Protein AF-C0KY86-F1 (afdb_monomer)

Organism: Sus scrofa (NCBI:txid9823)

InterPro domains:
  IPR003930 Potassium channel, calcium-activated, BK, beta subunit [PF03185] (1-168)
  IPR003930 Potassium channel, calcium-activated, BK, beta subunit [PTHR10258] (1-168)

Solvent-accessible surface area (backbone atoms only — not comparable to full-atom values): 9048 Å² total; per-residue (Å²): 107,76,64,29,55,48,31,35,52,49,12,52,53,44,36,52,52,36,49,63,68,47,45,59,62,50,56,57,54,67,58,37,43,80,35,48,28,27,56,71,47,79,45,74,49,96,54,70,45,81,37,69,22,76,77,61,90,93,38,75,46,78,26,47,32,59,32,37,36,37,31,25,36,33,66,83,78,71,40,77,20,41,38,21,55,26,62,69,52,38,73,74,42,72,83,33,26,60,80,65,86,48,42,82,48,42,66,61,25,39,51,49,45,51,53,52,52,46,44,55,57,70,72,47,31,77,50,73,42,74,28,34,39,31,76,88,85,40,68,53,43,32,24,59,41,78,83,72,58,75,64,57,60,50,52,45,52,48,55,25,49,51,39,27,52,64,19,75,106

Nearest PDB structures (foldseek):
  6v22-assembly1_E  TM=9.689E-01  e=7.993E-29  Homo sapiens
  5y7l-assembly1_A  TM=2.473E-01  e=2.554E-14  Homo sapiens
  6f5p-assembly1_F  TM=4.060E-01  e=1.793E+00  Influenza C virus (C/Johannesburg/1/66)
  1la2-assembly1_C  TM=4.200E-01  e=7.264E+00  Saccharomyces cerevisiae
  3wi1-assembly1_A  TM=3.540E-01  e=8.162E+00  Influenza A virus (A/Puerto Rico/8/1934(H1N1))

Structure (mmCIF, N/CA/C/O backbone):
data_AF-C0KY86-F1
#
_entry.id   AF-C0KY86-F1
#
loop_
_atom_site.group_PDB
_atom_site.id
_atom_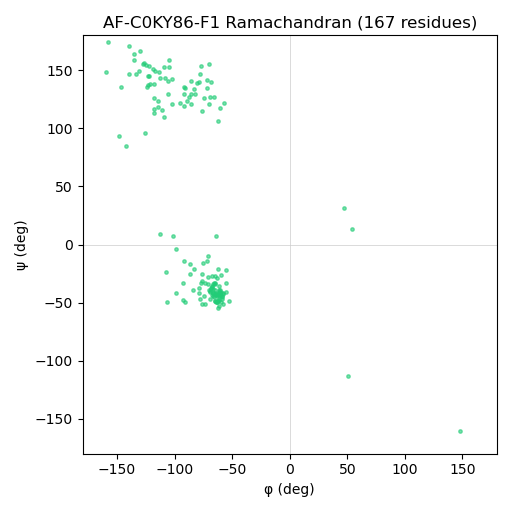site.type_symbol
_atom_site.label_atom_id
_atom_site.label_alt_id
_atom_site.label_comp_id
_atom_site.label_asym_id
_atom_site.label_entity_id
_atom_site.label_seq_id
_atom_site.pdbx_PDB_ins_code
_atom_site.Cartn_x
_atom_site.Cartn_y
_atom_site.Cartn_z
_atom_site.occupancy
_atom_site.B_iso_or_equiv
_atom_site.auth_seq_id
_atom_site.auth_comp_id
_atom_site.auth_asym_id
_atom_site.auth_atom_id
_atom_site.pdbx_PDB_model_num
ATOM 1 N N . ILE A 1 1 ? 35.177 4.467 -33.397 1.00 71.38 1 ILE A N 1
ATOM 2 C CA . ILE A 1 1 ? 34.876 3.037 -33.682 1.00 71.38 1 ILE A CA 1
ATOM 3 C C . ILE A 1 1 ? 34.763 2.201 -32.406 1.00 71.38 1 ILE A C 1
ATOM 5 O O . ILE A 1 1 ? 33.667 1.739 -32.137 1.00 71.38 1 ILE A O 1
ATOM 9 N N . ARG A 1 2 ? 35.818 2.030 -31.585 1.00 84.12 2 ARG A N 1
ATOM 10 C CA . ARG A 1 2 ? 35.731 1.190 -30.363 1.00 84.12 2 ARG A CA 1
ATOM 11 C C . ARG A 1 2 ? 34.693 1.674 -29.337 1.00 84.12 2 ARG A C 1
ATOM 13 O O . ARG A 1 2 ? 33.993 0.849 -28.769 1.00 84.12 2 ARG A O 1
ATOM 20 N N . LEU A 1 3 ? 34.570 2.992 -29.148 1.00 82.12 3 LEU A N 1
ATOM 21 C CA . LEU A 1 3 ? 33.589 3.583 -28.230 1.00 82.12 3 LEU A CA 1
ATOM 22 C C . LEU A 1 3 ? 32.143 3.412 -28.728 1.00 82.12 3 LEU A C 1
ATOM 24 O O . LEU A 1 3 ? 31.300 2.954 -27.972 1.00 82.12 3 LEU A O 1
ATOM 28 N N . GLY A 1 4 ? 31.878 3.697 -30.009 1.00 83.88 4 GLY A N 1
ATOM 29 C CA . GLY A 1 4 ? 30.548 3.513 -30.609 1.00 83.88 4 GLY A CA 1
ATOM 30 C C . GLY A 1 4 ? 30.074 2.057 -30.557 1.00 83.88 4 GLY A C 1
ATOM 31 O O . GLY A 1 4 ? 28.972 1.787 -30.102 1.00 83.88 4 GLY A O 1
ATOM 32 N N . LEU A 1 5 ? 30.946 1.094 -30.885 1.00 87.25 5 LEU A N 1
ATOM 33 C CA . LEU A 1 5 ? 30.644 -0.340 -30.741 1.00 87.25 5 LEU A CA 1
ATOM 34 C C . LEU A 1 5 ? 30.317 -0.731 -29.294 1.00 87.25 5 LEU A C 1
ATOM 36 O O . LEU A 1 5 ? 29.393 -1.505 -29.066 1.00 87.25 5 LEU A O 1
ATOM 40 N N . PHE A 1 6 ? 31.046 -0.185 -28.318 1.00 88.69 6 PHE A N 1
ATOM 41 C CA . PHE A 1 6 ? 30.769 -0.429 -26.905 1.00 88.69 6 PHE A CA 1
ATOM 42 C C . PHE A 1 6 ? 29.408 0.138 -26.478 1.00 88.69 6 PHE A C 1
ATOM 44 O O . PHE A 1 6 ? 28.662 -0.556 -25.794 1.00 88.69 6 PHE A O 1
ATOM 51 N N . LEU A 1 7 ? 29.060 1.353 -26.918 1.00 86.12 7 LEU A N 1
ATOM 52 C CA . LEU A 1 7 ? 27.768 1.990 -26.631 1.00 86.12 7 LEU A CA 1
ATOM 53 C C . LEU A 1 7 ? 26.591 1.273 -27.305 1.00 86.12 7 LEU A C 1
ATOM 55 O O . LEU A 1 7 ? 25.526 1.136 -26.711 1.00 86.12 7 LEU A O 1
ATOM 59 N N . ILE A 1 8 ? 26.789 0.751 -28.517 1.00 87.06 8 ILE A N 1
ATOM 60 C CA . ILE A 1 8 ? 25.787 -0.072 -29.204 1.00 87.06 8 ILE A CA 1
ATOM 61 C C . ILE A 1 8 ? 25.545 -1.368 -28.422 1.00 87.06 8 ILE A C 1
ATOM 63 O O . ILE A 1 8 ? 24.399 -1.706 -28.129 1.00 87.06 8 ILE A O 1
ATOM 67 N N . ILE A 1 9 ? 26.614 -2.079 -28.042 1.00 89.94 9 ILE A N 1
ATOM 68 C CA . ILE A 1 9 ? 26.504 -3.327 -27.272 1.00 89.94 9 ILE A CA 1
ATOM 69 C C . ILE A 1 9 ? 25.867 -3.057 -25.903 1.00 89.94 9 ILE A C 1
ATOM 71 O O . ILE A 1 9 ? 24.966 -3.790 -25.502 1.00 89.94 9 ILE A O 1
ATOM 75 N N . SER A 1 10 ? 26.279 -1.999 -25.198 1.00 88.06 10 SER A N 1
ATOM 76 C CA . SER A 1 10 ? 25.713 -1.664 -23.888 1.00 88.06 10 SER A CA 1
ATOM 77 C C . SER A 1 10 ? 24.246 -1.246 -23.978 1.00 88.06 10 SER A C 1
ATOM 79 O O . SER A 1 10 ? 23.458 -1.655 -23.126 1.00 88.06 10 SER A O 1
ATOM 81 N N . GLY A 1 11 ? 23.854 -0.503 -25.017 1.00 86.62 11 GLY A N 1
ATOM 82 C CA . GLY A 1 11 ? 22.466 -0.129 -25.282 1.00 86.62 11 GLY A CA 1
ATOM 83 C C . GLY A 1 11 ? 21.583 -1.353 -25.511 1.00 86.62 11 GLY A C 1
ATOM 84 O O . GLY A 1 11 ? 20.551 -1.482 -24.858 1.00 86.62 11 GLY A O 1
ATOM 85 N N . VAL A 1 12 ? 22.023 -2.297 -26.353 1.00 86.81 12 VAL A N 1
ATOM 86 C CA . VAL A 1 12 ? 21.299 -3.556 -26.610 1.00 86.81 12 VAL A CA 1
ATOM 87 C C . VAL A 1 12 ? 21.188 -4.397 -25.339 1.00 86.81 12 VAL A C 1
ATOM 89 O O . VAL A 1 12 ? 20.092 -4.821 -24.984 1.00 86.81 12 VAL A O 1
ATOM 92 N N . VAL A 1 13 ? 22.291 -4.604 -24.614 1.00 89.00 13 VAL A N 1
ATOM 93 C CA . VAL A 1 13 ? 22.285 -5.383 -23.365 1.00 89.00 13 VAL A CA 1
ATOM 94 C C . VAL A 1 13 ? 21.367 -4.744 -22.322 1.00 89.00 13 VAL A C 1
ATOM 96 O O . VAL A 1 13 ? 20.580 -5.444 -21.691 1.00 89.00 13 VAL A O 1
ATOM 99 N N . SER A 1 14 ? 21.403 -3.419 -22.179 1.00 86.12 14 SER A N 1
ATOM 100 C CA . SER A 1 14 ? 20.531 -2.690 -21.251 1.00 86.12 14 SER A CA 1
ATOM 101 C C . SER A 1 14 ? 19.060 -2.792 -21.649 1.00 86.12 14 SER A C 1
ATOM 103 O O . SER A 1 14 ? 18.216 -2.978 -20.782 1.00 86.12 14 SER A O 1
ATOM 105 N N . LEU A 1 15 ? 18.742 -2.739 -22.947 1.00 83.56 15 LEU A N 1
ATOM 106 C CA . LEU A 1 15 ? 17.383 -2.948 -23.460 1.00 83.56 15 LEU A CA 1
ATOM 107 C C . LEU A 1 15 ? 16.861 -4.346 -23.133 1.00 83.56 15 LEU A C 1
ATOM 109 O O . LEU A 1 15 ? 15.712 -4.486 -22.734 1.00 83.56 15 LEU A O 1
ATOM 113 N N . PHE A 1 16 ? 17.706 -5.370 -23.259 1.00 83.44 16 PHE A N 1
ATOM 114 C CA . PHE A 1 16 ? 17.356 -6.729 -22.857 1.00 83.44 16 PHE A CA 1
ATOM 115 C C . PHE A 1 16 ? 17.142 -6.827 -21.343 1.00 83.44 16 PHE A C 1
ATOM 117 O O . PHE A 1 16 ? 16.119 -7.342 -20.906 1.00 83.44 16 PHE A O 1
ATOM 124 N N . ILE A 1 17 ? 18.060 -6.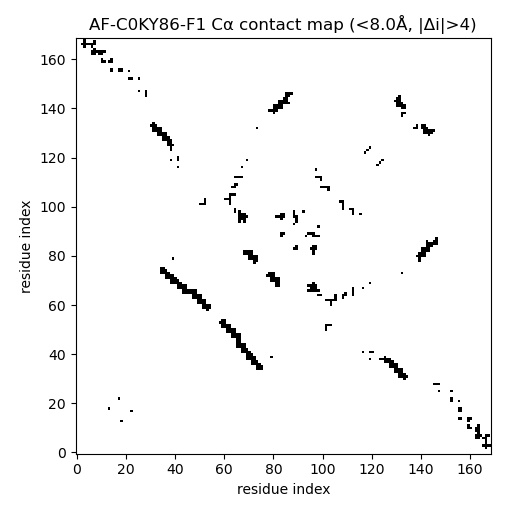302 -20.530 1.00 82.44 17 ILE A N 1
ATOM 125 C CA . ILE A 1 17 ? 17.943 -6.356 -19.066 1.00 82.44 17 ILE A CA 1
ATOM 126 C C . ILE A 1 17 ? 16.685 -5.619 -18.603 1.00 82.44 17 ILE A C 1
ATOM 128 O O . ILE A 1 17 ? 15.861 -6.191 -17.897 1.00 82.44 17 ILE A O 1
ATOM 132 N N . PHE A 1 18 ? 16.498 -4.370 -19.020 1.00 77.56 18 PHE A N 1
ATOM 133 C CA . PHE A 1 18 ? 15.352 -3.582 -18.589 1.00 77.56 18 PHE A CA 1
ATOM 134 C C . PHE A 1 18 ? 14.046 -4.091 -19.204 1.00 77.56 18 PHE A C 1
ATOM 136 O O . PHE A 1 18 ? 13.056 -4.214 -18.489 1.00 77.56 18 PHE A O 1
ATOM 143 N N . GLY A 1 19 ? 14.065 -4.498 -20.474 1.00 72.06 19 GLY A N 1
ATOM 144 C CA . GLY A 1 19 ? 12.924 -5.102 -21.152 1.00 72.06 19 GLY A CA 1
ATOM 145 C C . GLY A 1 19 ? 12.443 -6.376 -20.464 1.00 72.06 19 GLY A C 1
ATOM 146 O O . GLY A 1 19 ? 11.254 -6.514 -20.239 1.00 72.06 19 GLY A O 1
ATOM 147 N N . PHE A 1 20 ? 13.321 -7.289 -20.047 1.00 70.62 20 PHE A N 1
ATOM 148 C CA . PHE A 1 20 ? 12.873 -8.496 -19.341 1.00 70.62 20 PHE A CA 1
ATOM 149 C C . PHE A 1 20 ? 12.553 -8.249 -17.859 1.00 70.62 20 PHE A C 1
ATOM 151 O O . PHE A 1 20 ? 11.582 -8.809 -17.353 1.00 70.62 20 PHE A O 1
ATOM 158 N N . CYS A 1 21 ? 13.318 -7.403 -17.159 1.00 67.06 21 CYS A N 1
ATOM 159 C CA . CYS A 1 21 ? 13.125 -7.173 -15.724 1.00 67.06 21 CYS A CA 1
ATOM 160 C C . CYS A 1 21 ? 11.921 -6.280 -15.393 1.00 67.06 21 CYS A C 1
ATOM 162 O O . CYS A 1 21 ? 11.319 -6.467 -14.341 1.00 67.06 21 CYS A O 1
ATOM 164 N N . TRP A 1 22 ? 11.565 -5.328 -16.260 1.00 66.44 22 TRP A N 1
ATOM 165 C CA . TRP A 1 22 ? 10.501 -4.355 -15.978 1.00 66.44 22 TRP A CA 1
ATOM 166 C C . TRP A 1 22 ? 9.214 -4.592 -16.761 1.00 66.44 22 TRP A C 1
ATOM 168 O O . TRP A 1 22 ? 8.153 -4.187 -16.296 1.00 66.44 22 TRP A O 1
ATOM 178 N N . LEU A 1 23 ? 9.262 -5.277 -17.908 1.00 68.31 23 LEU A N 1
ATOM 179 C CA . LEU A 1 23 ? 8.051 -5.528 -18.692 1.00 68.31 23 LEU A CA 1
ATOM 180 C C . LEU A 1 23 ? 7.080 -6.456 -17.960 1.00 68.31 23 LEU A C 1
ATOM 182 O O . LEU A 1 23 ? 5.883 -6.197 -17.960 1.00 68.31 23 LEU A O 1
ATOM 186 N N . SER A 1 24 ? 7.578 -7.515 -17.316 1.00 67.94 24 SER A N 1
ATOM 187 C CA . SER A 1 24 ? 6.714 -8.471 -16.613 1.00 67.94 24 SER A CA 1
ATOM 188 C C . SER A 1 24 ? 5.920 -7.836 -15.458 1.00 67.94 24 SER A C 1
ATOM 190 O O . SER A 1 24 ? 4.696 -7.961 -15.478 1.00 67.94 24 SER A O 1
ATOM 192 N N . PRO A 1 25 ? 6.542 -7.147 -14.476 1.00 67.19 25 PRO A N 1
ATOM 193 C CA . PRO A 1 25 ? 5.790 -6.530 -13.379 1.00 67.19 25 PRO A CA 1
ATOM 194 C C . PRO A 1 25 ? 4.890 -5.384 -13.858 1.00 67.19 25 PRO A C 1
ATOM 196 O O . PRO A 1 25 ? 3.777 -5.225 -13.370 1.00 67.19 25 PRO A O 1
ATOM 199 N N . ALA A 1 26 ? 5.307 -4.625 -14.871 1.00 66.88 26 ALA A N 1
ATOM 200 C CA . ALA A 1 26 ? 4.497 -3.524 -15.372 1.00 66.88 26 ALA A CA 1
ATOM 201 C C . ALA A 1 26 ? 3.275 -3.983 -16.189 1.00 66.88 26 ALA A C 1
ATOM 203 O O . ALA A 1 26 ? 2.221 -3.357 -16.124 1.00 66.88 26 ALA A O 1
ATOM 204 N N . LEU A 1 27 ? 3.377 -5.099 -16.922 1.00 67.50 27 LEU A N 1
ATOM 205 C CA . LEU A 1 27 ? 2.212 -5.726 -17.556 1.00 67.50 27 LEU A CA 1
ATOM 206 C C . LEU A 1 27 ? 1.217 -6.262 -16.517 1.00 67.50 27 LEU A C 1
ATOM 208 O O . LEU A 1 27 ? 0.014 -6.237 -16.768 1.00 67.50 27 LEU A O 1
ATOM 212 N N . GLN A 1 28 ? 1.703 -6.726 -15.361 1.00 66.75 28 GLN A N 1
ATOM 213 C CA . GLN A 1 28 ? 0.843 -7.151 -14.254 1.00 66.75 28 GLN A CA 1
ATOM 214 C C . GLN A 1 28 ? 0.125 -5.962 -13.598 1.00 66.75 28 GLN A C 1
ATOM 216 O O . GLN A 1 28 ? -1.065 -6.077 -13.314 1.00 66.75 28 GLN A O 1
ATOM 221 N N . ASP A 1 29 ? 0.796 -4.818 -13.428 1.00 66.62 29 ASP A N 1
ATOM 222 C CA . ASP A 1 29 ? 0.184 -3.593 -12.880 1.00 66.62 29 ASP A CA 1
ATOM 223 C C . ASP A 1 29 ? -0.850 -2.990 -13.859 1.00 66.62 29 ASP A C 1
ATOM 225 O O . ASP A 1 29 ? -1.941 -2.586 -13.462 1.00 66.62 29 ASP A O 1
ATOM 229 N N . LEU A 1 30 ? -0.592 -3.045 -15.175 1.00 66.19 30 LEU A N 1
ATOM 230 C CA . LEU A 1 30 ? -1.568 -2.665 -16.215 1.00 66.19 30 LEU A CA 1
ATOM 231 C C . LEU A 1 30 ? -2.835 -3.533 -16.219 1.00 66.19 30 LEU A C 1
ATOM 233 O O . LEU A 1 30 ? -3.864 -3.121 -16.754 1.00 66.19 30 LEU A O 1
ATOM 237 N N . 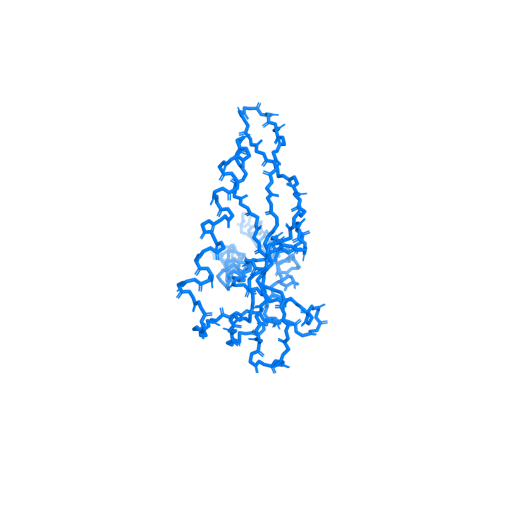GLN A 1 31 ? -2.770 -4.738 -15.652 1.00 71.88 31 GLN A N 1
ATOM 238 C CA . GLN A 1 31 ? -3.926 -5.622 -15.542 1.00 71.88 31 GLN A CA 1
ATOM 239 C C . GLN A 1 31 ? -4.898 -5.171 -14.438 1.00 71.88 31 GLN A C 1
ATOM 241 O O . GLN A 1 31 ? -6.046 -5.617 -14.427 1.00 71.88 31 GLN A O 1
ATOM 246 N N . ALA A 1 32 ? -4.466 -4.290 -13.527 1.00 80.06 32 ALA A N 1
ATOM 247 C CA . ALA A 1 32 ? -5.340 -3.685 -12.534 1.00 80.06 32 ALA A CA 1
ATOM 248 C C . ALA A 1 32 ? -6.200 -2.588 -13.182 1.00 80.06 32 ALA A C 1
ATOM 250 O O . ALA A 1 32 ? -5.713 -1.556 -13.647 1.00 80.06 32 ALA A O 1
ATOM 251 N N . THR A 1 33 ? -7.510 -2.807 -13.208 1.00 83.62 33 THR A N 1
ATOM 252 C CA . THR A 1 33 ? -8.476 -1.870 -13.780 1.00 83.62 33 THR A CA 1
ATOM 253 C C . THR A 1 33 ? -8.826 -0.784 -12.772 1.00 83.62 33 THR A C 1
ATOM 255 O O . THR A 1 33 ? -9.103 -1.081 -11.607 1.00 83.62 33 THR A O 1
ATOM 258 N N . ALA A 1 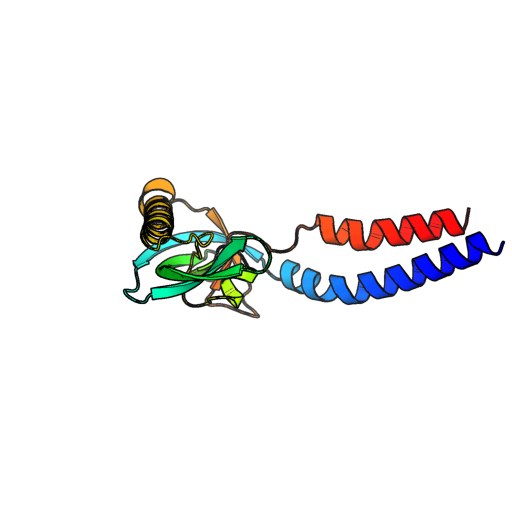34 ? -8.838 0.472 -13.223 1.00 89.81 34 ALA A N 1
ATOM 259 C CA . ALA A 1 34 ? -9.339 1.589 -12.432 1.00 89.81 34 ALA A CA 1
ATOM 260 C C . ALA A 1 34 ? -10.861 1.469 -12.271 1.00 89.81 34 ALA A C 1
ATOM 262 O O . ALA A 1 34 ? -11.575 1.357 -13.265 1.00 89.81 34 ALA A O 1
ATOM 263 N N . ALA A 1 35 ? -11.341 1.520 -11.035 1.00 91.44 35 ALA A N 1
ATOM 264 C CA . ALA A 1 35 ? -12.746 1.399 -10.679 1.00 91.44 35 ALA A CA 1
ATOM 265 C C . ALA A 1 35 ? -13.132 2.457 -9.640 1.00 91.44 35 ALA A C 1
ATOM 267 O O . ALA A 1 35 ? -12.276 3.043 -8.977 1.00 91.44 35 ALA A O 1
ATOM 268 N N . ASN A 1 36 ? -14.434 2.686 -9.471 1.00 93.75 36 ASN A N 1
ATOM 269 C CA . ASN A 1 36 ? -14.934 3.493 -8.361 1.00 93.75 36 ASN A CA 1
ATOM 270 C C . ASN A 1 36 ? -15.202 2.588 -7.156 1.00 93.75 36 ASN A C 1
ATOM 272 O O . ASN A 1 36 ? -15.991 1.644 -7.257 1.00 93.75 36 ASN A O 1
ATOM 276 N N . CYS A 1 37 ? -14.578 2.896 -6.025 1.00 94.44 37 CYS A N 1
ATOM 277 C CA . CYS A 1 37 ? -14.807 2.229 -4.752 1.00 94.44 37 CYS A CA 1
ATOM 278 C C . CYS A 1 37 ? -15.561 3.146 -3.789 1.00 94.44 37 CYS A C 1
ATOM 280 O O . CYS A 1 37 ? -15.307 4.347 -3.732 1.00 94.44 37 CYS A O 1
ATOM 282 N N . THR A 1 38 ? -16.455 2.574 -2.985 1.00 94.50 38 THR A N 1
ATOM 283 C CA . THR A 1 38 ? -17.131 3.275 -1.879 1.00 94.50 38 THR A CA 1
ATOM 284 C C . THR A 1 38 ? -16.885 2.542 -0.572 1.00 94.50 38 THR A C 1
ATOM 286 O O . THR A 1 38 ? -16.995 1.316 -0.539 1.00 94.50 38 THR A O 1
ATOM 289 N N . VAL A 1 39 ? -16.602 3.252 0.518 1.00 95.44 39 VAL A N 1
ATOM 290 C CA . VAL A 1 39 ? -16.380 2.609 1.822 1.00 95.44 39 VAL A CA 1
ATOM 291 C C . VAL A 1 39 ? -17.669 1.952 2.318 1.00 95.44 39 VAL A C 1
ATOM 293 O O . VAL A 1 39 ? -18.719 2.582 2.397 1.00 95.44 39 VAL A O 1
ATOM 296 N N . LEU A 1 40 ? -17.578 0.667 2.662 1.00 94.06 40 LEU A N 1
ATOM 297 C CA . LEU A 1 40 ? -18.653 -0.101 3.290 1.00 94.06 40 LEU A CA 1
ATOM 298 C C . LEU A 1 40 ? -18.533 -0.077 4.811 1.00 94.06 40 LEU A C 1
ATOM 300 O O . LEU A 1 40 ? -19.521 0.111 5.514 1.00 94.06 40 LEU A O 1
ATOM 304 N N . SER A 1 41 ? -17.331 -0.326 5.335 1.00 93.94 41 SER A N 1
ATOM 305 C CA . SER A 1 41 ? -17.106 -0.342 6.780 1.00 93.94 41 SER A CA 1
ATOM 306 C C . SER A 1 41 ? -15.639 -0.155 7.132 1.00 93.94 41 SER A C 1
ATOM 308 O O . SER A 1 41 ? -14.762 -0.638 6.419 1.00 93.94 41 SER A O 1
ATOM 310 N N . VAL A 1 42 ? -15.393 0.473 8.279 1.00 95.12 42 VAL A N 1
ATOM 311 C CA . VAL A 1 42 ? -14.061 0.641 8.864 1.00 95.12 42 VAL A CA 1
ATOM 312 C C . VAL A 1 42 ? -14.031 -0.075 10.211 1.00 95.12 42 VAL A C 1
ATOM 314 O O . VAL A 1 42 ? -14.713 0.334 11.153 1.00 95.12 42 VAL A O 1
ATOM 317 N N . GLN A 1 43 ? -13.249 -1.145 10.305 1.00 94.06 43 GLN A N 1
ATOM 318 C CA . GLN A 1 43 ? -13.184 -2.039 11.459 1.00 94.06 43 GLN A CA 1
ATOM 319 C C . GLN A 1 43 ? -11.776 -2.017 12.048 1.00 94.06 43 GLN A C 1
ATOM 321 O O . GLN A 1 43 ? -10.794 -2.024 11.316 1.00 94.06 43 GLN A O 1
ATOM 326 N N . GLN A 1 44 ? -11.661 -1.991 13.372 1.00 91.88 44 GLN A N 1
ATOM 327 C CA . GLN A 1 44 ? -10.378 -2.166 14.045 1.00 91.88 44 GLN A CA 1
ATOM 328 C C . GLN A 1 44 ? -10.321 -3.586 14.588 1.00 91.88 44 GLN A C 1
ATOM 330 O O . GLN A 1 44 ? -11.170 -3.974 15.392 1.00 91.88 44 GLN A O 1
ATOM 335 N N . ILE A 1 45 ? -9.329 -4.354 14.151 1.00 87.69 45 ILE A N 1
ATOM 336 C CA . ILE A 1 45 ? -9.060 -5.657 14.745 1.00 87.69 45 ILE A CA 1
ATOM 337 C C . ILE A 1 45 ? -8.221 -5.378 15.990 1.00 87.69 45 ILE A C 1
ATOM 339 O O . ILE A 1 45 ? -7.211 -4.684 15.911 1.00 87.69 45 ILE A O 1
ATOM 343 N N . GLY A 1 46 ? -8.609 -5.921 17.145 1.00 86.81 46 GLY A N 1
ATOM 344 C CA . GLY A 1 46 ? -7.819 -5.829 18.384 1.00 86.81 46 GLY A CA 1
ATOM 345 C C . GLY A 1 46 ? -6.452 -6.534 18.323 1.00 86.81 46 GLY A C 1
ATOM 346 O O . GLY A 1 46 ? -5.783 -6.654 19.344 1.00 86.81 46 GLY A O 1
ATOM 347 N N . GLU A 1 47 ? -6.051 -7.020 17.146 1.00 92.81 47 GLU A N 1
ATOM 348 C CA . GLU A 1 47 ? -4.735 -7.575 16.860 1.00 92.81 47 GLU A CA 1
ATOM 349 C C . GLU A 1 47 ? -3.716 -6.449 16.642 1.00 92.81 47 GLU A C 1
ATOM 351 O O . GLU A 1 47 ? -3.986 -5.430 15.994 1.00 92.81 47 GLU A O 1
ATOM 356 N N . VAL A 1 48 ? -2.516 -6.663 17.174 1.00 95.06 48 VAL A N 1
ATOM 357 C CA . VAL A 1 48 ? -1.367 -5.773 17.013 1.00 95.06 48 VAL A CA 1
ATOM 358 C C . VAL A 1 48 ? -0.295 -6.463 16.183 1.00 95.06 48 VAL A C 1
ATOM 360 O O . VAL A 1 48 ? -0.082 -7.669 16.301 1.00 95.06 48 VAL A O 1
ATOM 363 N N . PHE A 1 49 ? 0.385 -5.686 15.350 1.00 95.94 49 PHE A N 1
ATOM 364 C CA . PHE A 1 49 ? 1.428 -6.156 14.447 1.00 95.94 49 PHE A CA 1
ATOM 365 C C . PHE A 1 49 ? 2.733 -5.415 14.713 1.00 95.94 49 PHE A C 1
ATOM 367 O O . PHE A 1 49 ? 2.736 -4.281 15.197 1.00 95.94 49 PHE A O 1
ATOM 374 N N . GLU A 1 50 ? 3.851 -6.061 14.394 1.00 95.69 50 GLU A N 1
ATOM 375 C CA . GLU A 1 50 ? 5.174 -5.466 14.541 1.00 95.69 50 GLU A CA 1
ATOM 376 C C . GLU A 1 50 ? 5.549 -4.637 13.311 1.00 95.69 50 GLU A C 1
ATOM 378 O O . GLU A 1 50 ? 5.298 -5.017 12.167 1.00 95.69 50 GLU A O 1
ATOM 383 N N . CYS A 1 51 ? 6.187 -3.498 13.552 1.00 94.69 51 CYS A N 1
ATOM 384 C CA . CYS A 1 51 ? 6.844 -2.683 12.545 1.00 94.69 51 CYS A CA 1
ATOM 385 C C . CYS A 1 51 ? 8.296 -2.427 12.961 1.00 94.69 51 CYS A C 1
ATOM 387 O O . CYS A 1 51 ? 8.645 -2.481 14.142 1.00 94.69 51 CYS A O 1
ATOM 389 N N . THR A 1 52 ? 9.164 -2.144 11.989 1.00 94.81 52 THR A N 1
ATOM 390 C CA . THR A 1 52 ? 10.581 -1.852 12.246 1.00 94.81 52 THR A CA 1
ATOM 391 C C . THR A 1 52 ? 10.865 -0.364 12.078 1.00 94.81 52 THR A C 1
ATOM 393 O O . THR A 1 52 ? 10.544 0.209 11.039 1.00 94.81 52 THR A O 1
ATOM 396 N N . PHE A 1 53 ? 11.510 0.251 13.071 1.00 93.75 53 PHE A N 1
ATOM 397 C CA . PHE A 1 53 ? 12.006 1.624 12.997 1.00 93.75 53 PHE A CA 1
ATOM 398 C C . PHE A 1 53 ? 13.538 1.655 13.028 1.00 93.75 53 PHE A C 1
ATOM 400 O O . PHE A 1 53 ? 14.194 0.828 13.664 1.00 93.75 53 PHE A O 1
ATOM 407 N N . THR A 1 54 ? 14.122 2.641 12.355 1.00 92.81 54 THR A N 1
ATOM 408 C CA . THR A 1 54 ? 15.569 2.883 12.359 1.00 92.81 54 THR A CA 1
ATOM 409 C C . THR A 1 54 ? 15.933 3.862 13.470 1.00 92.81 54 THR A C 1
ATOM 411 O O . THR A 1 54 ? 15.321 4.927 13.561 1.00 92.81 54 THR A O 1
ATOM 414 N N . CYS A 1 55 ? 16.921 3.532 14.309 1.00 89.06 55 CYS A N 1
ATOM 415 C CA . CYS A 1 55 ? 17.314 4.377 15.451 1.00 89.06 55 CYS A CA 1
ATOM 416 C C . CYS A 1 55 ? 18.715 5.012 15.349 1.00 89.06 55 CYS A C 1
ATOM 418 O O . CYS A 1 55 ? 19.186 5.619 16.307 1.00 89.06 55 CYS A O 1
ATOM 420 N N . GLY A 1 56 ? 19.369 4.902 14.188 1.00 87.12 56 GLY A N 1
ATOM 421 C CA . GLY A 1 56 ? 20.721 5.405 13.931 1.00 87.12 56 GLY A CA 1
ATOM 422 C C . GLY A 1 56 ? 21.460 4.520 12.925 1.00 87.12 56 GLY A C 1
ATOM 423 O O . GLY A 1 56 ? 20.817 3.754 12.206 1.00 87.12 56 GLY A O 1
ATOM 424 N N . ALA A 1 57 ? 22.795 4.601 12.897 1.00 86.31 57 ALA A N 1
ATOM 425 C CA . ALA A 1 57 ? 23.629 3.718 12.078 1.00 86.31 57 ALA A CA 1
ATOM 426 C C . ALA A 1 57 ? 23.416 2.252 12.498 1.00 86.31 57 ALA A C 1
ATOM 428 O O . ALA A 1 57 ? 23.640 1.902 13.655 1.00 86.31 57 ALA A O 1
ATOM 429 N N . ASP A 1 58 ? 22.905 1.439 11.571 1.00 85.25 58 ASP A N 1
ATOM 430 C CA . ASP A 1 58 ? 22.633 -0.002 11.697 1.00 85.25 58 ASP A CA 1
ATOM 431 C C . ASP A 1 58 ? 21.747 -0.452 12.873 1.00 85.25 58 ASP A C 1
ATOM 433 O O . ASP A 1 58 ? 21.602 -1.645 13.139 1.00 85.25 58 ASP A O 1
ATOM 437 N N . CYS A 1 59 ? 21.060 0.478 13.540 1.00 88.44 59 CYS A N 1
ATOM 438 C CA . CYS A 1 59 ? 20.061 0.136 14.544 1.00 88.44 59 CYS A CA 1
ATOM 439 C C . CYS A 1 59 ? 18.695 -0.112 13.903 1.00 88.44 59 CYS A C 1
ATOM 441 O O . CYS A 1 59 ? 18.087 0.806 13.337 1.00 88.44 59 CYS A O 1
ATOM 443 N N . ARG A 1 60 ? 18.164 -1.320 14.108 1.00 92.75 60 ARG A N 1
ATOM 444 C CA . ARG A 1 60 ? 16.760 -1.659 13.864 1.00 92.75 60 ARG A CA 1
ATOM 445 C C . ARG A 1 60 ? 16.088 -1.996 15.188 1.00 92.75 60 ARG A C 1
ATOM 447 O O . ARG A 1 60 ? 16.493 -2.935 15.864 1.00 92.75 60 ARG A O 1
ATOM 454 N N . GLY A 1 61 ? 15.084 -1.213 15.555 1.00 93.38 61 GLY A N 1
ATOM 455 C CA . GLY A 1 61 ? 14.194 -1.519 16.668 1.00 93.38 61 GLY A CA 1
ATOM 456 C C . GLY A 1 61 ? 12.843 -1.996 16.153 1.00 93.38 61 GLY A C 1
ATOM 457 O O . GLY A 1 61 ? 12.423 -1.613 15.060 1.00 93.38 61 GLY A O 1
ATOM 458 N N . THR A 1 62 ? 12.154 -2.812 16.943 1.00 94.94 62 THR A N 1
ATOM 459 C CA . THR A 1 62 ? 10.770 -3.207 16.678 1.00 94.94 62 THR A CA 1
ATOM 460 C C . THR A 1 62 ? 9.822 -2.415 17.568 1.00 94.94 62 THR A C 1
ATOM 462 O O . THR A 1 62 ? 10.126 -2.079 18.714 1.00 94.94 62 THR A O 1
ATOM 465 N N . SER A 1 63 ? 8.676 -2.058 17.012 1.00 96.31 63 SER A N 1
ATOM 466 C CA . SER A 1 63 ? 7.577 -1.391 17.701 1.00 96.31 63 SER A CA 1
ATOM 467 C C . SER A 1 63 ? 6.268 -1.995 17.201 1.00 96.31 63 SER A C 1
ATOM 469 O O . SER A 1 63 ? 6.274 -2.801 16.272 1.00 96.31 63 SER A O 1
ATOM 471 N N . GLN A 1 64 ? 5.150 -1.666 17.837 1.00 96.94 64 GLN A N 1
ATOM 472 C CA . GLN A 1 64 ? 3.856 -2.264 17.525 1.00 96.94 64 GLN A CA 1
ATOM 473 C C . GLN A 1 64 ? 2.856 -1.212 17.054 1.00 96.94 64 GLN A C 1
ATOM 475 O O . GLN A 1 64 ? 2.925 -0.044 17.452 1.00 96.94 64 GLN A O 1
ATOM 480 N N . TYR A 1 65 ? 1.920 -1.647 16.214 1.00 95.94 65 TYR A N 1
ATOM 481 C CA . TYR A 1 65 ? 0.781 -0.860 15.754 1.00 95.94 65 TYR A CA 1
ATOM 482 C C . TYR A 1 65 ? -0.489 -1.728 15.704 1.00 95.94 65 TYR A C 1
ATOM 484 O O . TYR A 1 65 ? -0.400 -2.928 15.435 1.00 95.94 65 TYR A O 1
ATOM 492 N N . PRO A 1 66 ? -1.674 -1.160 15.981 1.00 96.88 66 PRO A N 1
ATOM 493 C CA . PRO A 1 66 ? -2.939 -1.877 15.843 1.00 96.88 66 PRO A CA 1
ATOM 494 C C . PRO A 1 66 ? -3.375 -1.976 14.378 1.00 96.88 66 PRO A C 1
ATOM 496 O O . PRO A 1 66 ? -3.062 -1.106 13.565 1.00 96.88 66 PRO A O 1
ATOM 499 N N . CYS A 1 67 ? -4.148 -3.007 14.051 1.00 96.31 67 CYS A N 1
ATOM 500 C CA . CYS A 1 67 ? -4.662 -3.221 12.702 1.00 96.31 67 CYS A CA 1
ATOM 501 C C . CYS A 1 67 ? -6.033 -2.574 12.479 1.00 96.31 67 CYS A C 1
ATOM 503 O O . CYS A 1 67 ? -6.961 -2.748 13.272 1.00 96.31 67 CYS A O 1
ATOM 505 N N . VAL A 1 68 ? -6.189 -1.893 11.345 1.00 96.06 68 VAL A N 1
ATOM 506 C CA . VAL A 1 68 ? -7.482 -1.403 10.851 1.00 96.06 68 VAL A CA 1
ATOM 507 C C . VAL A 1 68 ? -7.747 -2.006 9.478 1.00 96.06 68 VAL A C 1
ATOM 509 O O . VAL A 1 68 ? -6.846 -2.090 8.645 1.00 96.06 68 VAL A O 1
ATOM 512 N N . GLN A 1 69 ? -8.990 -2.416 9.259 1.00 96.69 69 GLN A N 1
ATOM 513 C CA . GLN A 1 69 ? -9.518 -2.935 8.009 1.00 96.69 69 GLN A CA 1
ATOM 514 C C . GLN A 1 69 ? -10.575 -1.986 7.462 1.00 96.69 69 GLN A C 1
ATOM 516 O O . GLN A 1 69 ? -11.574 -1.694 8.123 1.00 96.69 69 GLN A O 1
ATOM 521 N N . VAL A 1 70 ? -10.370 -1.528 6.237 1.00 96.38 70 VAL A N 1
ATOM 522 C CA . VAL A 1 70 ? -11.329 -0.723 5.489 1.00 96.38 70 VAL A CA 1
ATOM 523 C C . VAL A 1 70 ? -11.876 -1.593 4.378 1.00 96.38 70 VAL A C 1
ATOM 525 O O . VAL A 1 70 ? -11.173 -1.940 3.436 1.00 96.38 70 VAL A O 1
ATOM 528 N N . TYR A 1 71 ? -13.141 -1.967 4.507 1.00 95.69 71 TYR A N 1
ATOM 529 C CA . TYR A 1 71 ? -13.852 -2.696 3.472 1.00 95.69 71 TYR A CA 1
ATOM 530 C C . TYR A 1 71 ? -14.564 -1.719 2.559 1.00 95.69 71 TYR A C 1
ATOM 532 O O . TYR A 1 71 ? -15.233 -0.799 3.034 1.00 95.69 71 TYR A O 1
ATOM 540 N N . VAL A 1 72 ? -14.468 -1.962 1.260 1.00 95.44 72 VAL A N 1
ATOM 541 C CA . VAL A 1 72 ? -15.074 -1.130 0.226 1.00 95.44 72 VAL A CA 1
ATOM 542 C C . VAL A 1 72 ? -15.916 -1.981 -0.715 1.00 95.44 72 VAL A C 1
ATOM 544 O O . VAL A 1 72 ? -15.711 -3.188 -0.835 1.00 95.44 72 VAL A O 1
ATOM 547 N N . ASN A 1 73 ? -16.893 -1.347 -1.350 1.00 94.44 73 ASN A N 1
ATOM 548 C CA . ASN A 1 73 ? -17.646 -1.919 -2.451 1.00 94.44 73 ASN A CA 1
ATOM 549 C C . ASN A 1 73 ? -17.003 -1.457 -3.751 1.00 94.44 73 ASN A C 1
ATOM 551 O O . ASN A 1 73 ? -16.895 -0.250 -3.978 1.00 94.44 73 ASN A O 1
ATOM 555 N N . ASN A 1 74 ? -16.581 -2.405 -4.576 1.00 91.19 74 ASN A N 1
ATOM 556 C CA . ASN A 1 74 ? -16.036 -2.123 -5.893 1.00 91.19 74 ASN A CA 1
ATOM 557 C C . ASN A 1 74 ? -17.170 -2.053 -6.923 1.00 91.19 74 ASN A C 1
ATOM 559 O O . ASN A 1 74 ? -17.933 -3.001 -7.049 1.00 91.19 74 ASN A O 1
ATOM 563 N N . SER A 1 75 ? -17.262 -0.973 -7.697 1.00 89.00 75 SER A N 1
ATOM 564 C CA . SER A 1 75 ? -18.279 -0.836 -8.754 1.00 89.00 75 SER A CA 1
ATOM 565 C C . SER A 1 75 ? -18.171 -1.872 -9.881 1.00 89.00 75 SER A C 1
ATOM 567 O O . SER A 1 75 ? -19.201 -2.239 -10.446 1.00 89.00 75 SER A O 1
ATOM 569 N N . GLU A 1 76 ? -16.971 -2.381 -10.180 1.00 86.44 76 GLU A N 1
ATOM 570 C CA . GLU A 1 76 ? -16.764 -3.367 -11.254 1.00 86.44 76 GLU A CA 1
ATOM 571 C C . GLU A 1 76 ? -17.290 -4.756 -10.863 1.00 86.44 76 GLU A C 1
ATOM 573 O O . GLU A 1 76 ? -18.076 -5.364 -11.588 1.00 86.44 76 GLU A O 1
ATOM 578 N N . SER A 1 77 ? -16.900 -5.263 -9.688 1.00 84.69 77 SER A N 1
ATOM 579 C CA . SER A 1 77 ? -17.316 -6.590 -9.208 1.00 84.69 77 SER A CA 1
ATOM 580 C C . SER A 1 77 ? -18.584 -6.570 -8.347 1.00 84.69 77 SER A C 1
ATOM 582 O O . SER A 1 77 ? -19.158 -7.626 -8.087 1.00 84.69 77 SER A O 1
ATOM 584 N N . ASN A 1 78 ? -19.013 -5.393 -7.876 1.00 85.88 78 ASN A N 1
ATOM 585 C CA . ASN A 1 78 ? -20.042 -5.199 -6.843 1.00 85.88 78 ASN A CA 1
ATOM 586 C C . ASN A 1 78 ? -19.835 -6.100 -5.614 1.00 85.88 78 ASN A C 1
ATOM 588 O O . ASN A 1 78 ? -20.789 -6.537 -4.965 1.00 85.88 78 ASN A O 1
ATOM 592 N N . SER A 1 79 ? -18.569 -6.406 -5.317 1.00 87.19 79 SER A N 1
ATOM 593 C CA . SER A 1 79 ? -18.158 -7.255 -4.207 1.00 87.19 79 SER A CA 1
ATOM 594 C C . SER A 1 79 ? -17.480 -6.437 -3.113 1.00 87.19 79 SER A C 1
ATOM 596 O O . SER A 1 79 ? -16.881 -5.383 -3.348 1.00 87.19 79 SER A O 1
ATOM 598 N N . ARG A 1 80 ? -17.579 -6.954 -1.885 1.00 93.00 80 ARG A N 1
ATOM 599 C CA . ARG A 1 80 ? -16.822 -6.461 -0.736 1.00 93.00 80 ARG A CA 1
ATOM 600 C C . ARG A 1 80 ? -15.353 -6.834 -0.930 1.00 93.00 80 ARG A C 1
ATOM 602 O O . ARG A 1 80 ? -15.049 -8.021 -0.960 1.00 93.00 80 ARG A O 1
ATOM 609 N N . ALA A 1 81 ? -14.477 -5.839 -0.960 1.00 94.31 81 ALA A N 1
ATOM 610 C CA . ALA A 1 81 ? -13.029 -6.020 -1.010 1.00 94.31 81 ALA A CA 1
ATOM 611 C C . ALA A 1 81 ? -12.341 -5.282 0.148 1.00 94.31 81 ALA A C 1
ATOM 613 O O . ALA A 1 81 ? -12.891 -4.317 0.693 1.00 94.31 81 ALA A O 1
ATOM 614 N N . LEU A 1 82 ? -11.162 -5.751 0.553 1.00 95.88 82 LEU A N 1
ATOM 615 C CA . LEU A 1 82 ? -10.308 -5.088 1.533 1.00 95.88 82 LEU A CA 1
ATOM 616 C C . LEU A 1 82 ? -9.434 -4.045 0.828 1.00 95.88 82 LEU A C 1
ATOM 618 O O . LEU A 1 82 ? -8.803 -4.320 -0.189 1.00 95.88 82 LEU A O 1
ATOM 622 N N . LEU A 1 83 ? -9.427 -2.827 1.359 1.00 95.81 83 LEU A N 1
ATOM 623 C CA . LEU A 1 83 ? -8.619 -1.736 0.834 1.00 95.81 83 LEU A CA 1
ATOM 624 C C . LEU A 1 83 ? -7.180 -1.846 1.328 1.00 95.81 83 LEU A C 1
ATOM 626 O O . LEU A 1 83 ? -6.957 -2.058 2.517 1.00 95.81 83 LEU A O 1
ATOM 630 N N . HIS A 1 84 ? -6.233 -1.587 0.438 1.00 95.50 84 HIS A N 1
ATOM 631 C CA . HIS A 1 84 ? -4.810 -1.462 0.723 1.00 95.50 84 HIS A CA 1
ATOM 632 C C . HIS A 1 84 ? -4.259 -0.185 0.095 1.00 95.50 84 HIS A C 1
ATOM 634 O O . HIS A 1 84 ? -4.739 0.258 -0.950 1.00 95.50 84 HIS A O 1
ATOM 640 N N . SER A 1 85 ? -3.241 0.416 0.711 1.00 92.75 85 SER A N 1
ATOM 641 C CA . SER A 1 85 ? -2.606 1.614 0.144 1.00 92.75 85 SER A CA 1
ATOM 642 C C . SER A 1 85 ? -1.940 1.320 -1.202 1.00 92.75 85 SER A C 1
ATOM 644 O O . SER A 1 85 ? -2.163 2.041 -2.169 1.00 92.75 85 SER A O 1
ATOM 646 N N . ASP A 1 86 ? -1.139 0.257 -1.250 1.00 90.12 86 ASP A N 1
ATOM 647 C CA . ASP A 1 86 ? -0.347 -0.169 -2.401 1.00 90.12 86 ASP A CA 1
ATOM 648 C C . ASP A 1 86 ? -0.003 -1.670 -2.289 1.00 90.12 86 ASP A C 1
ATOM 650 O O . ASP A 1 86 ? -0.287 -2.328 -1.280 1.00 90.12 86 ASP A O 1
ATOM 654 N N . GLU A 1 87 ? 0.616 -2.224 -3.333 1.00 88.31 87 GLU A N 1
ATOM 655 C CA . GLU A 1 87 ? 1.012 -3.637 -3.368 1.00 88.31 87 GLU A CA 1
ATOM 656 C C . GLU A 1 87 ? 2.087 -3.972 -2.316 1.00 88.31 87 GLU A C 1
ATOM 658 O O . GLU A 1 87 ? 2.082 -5.063 -1.744 1.00 88.31 87 GLU A O 1
ATOM 663 N N . HIS A 1 88 ? 2.986 -3.037 -1.992 1.00 88.12 88 HIS A N 1
ATOM 664 C CA . HIS A 1 88 ? 4.031 -3.268 -0.992 1.00 88.12 88 HIS A CA 1
ATOM 665 C C . HIS A 1 88 ? 3.435 -3.492 0.405 1.00 88.12 88 HIS A C 1
ATOM 667 O O . HIS A 1 88 ? 3.834 -4.414 1.127 1.00 88.12 88 HIS A O 1
ATOM 673 N N . GLN A 1 89 ? 2.443 -2.685 0.775 1.00 91.38 89 GLN A N 1
ATOM 674 C CA . GLN A 1 89 ? 1.687 -2.810 2.012 1.00 91.38 89 GLN A CA 1
ATOM 675 C C . GLN A 1 89 ? 0.934 -4.139 2.052 1.00 91.38 89 GLN A C 1
ATOM 677 O O . GLN A 1 89 ? 1.026 -4.855 3.053 1.00 91.38 89 GLN A O 1
ATOM 682 N N . LEU A 1 90 ? 0.241 -4.479 0.963 1.00 92.06 90 LEU A N 1
ATOM 683 C CA . LEU A 1 90 ? -0.503 -5.727 0.811 1.00 92.06 90 LEU A CA 1
ATOM 684 C C . LEU A 1 90 ? 0.397 -6.963 0.979 1.00 92.06 90 LEU A C 1
ATOM 686 O O . LEU A 1 90 ? 0.016 -7.923 1.647 1.00 92.06 90 LEU A O 1
ATOM 690 N N . LEU A 1 91 ? 1.603 -6.946 0.406 1.00 91.62 91 LEU A N 1
ATOM 691 C CA . LEU A 1 91 ? 2.577 -8.033 0.547 1.00 91.62 91 LEU A CA 1
ATOM 692 C C . LEU A 1 91 ? 3.175 -8.108 1.957 1.00 91.62 91 LEU A C 1
ATOM 694 O O . LEU A 1 91 ? 3.457 -9.201 2.446 1.00 91.62 91 LEU A O 1
ATOM 698 N N . THR A 1 92 ? 3.355 -6.962 2.615 1.00 93.00 92 THR A N 1
ATOM 699 C CA . THR A 1 92 ? 3.925 -6.889 3.968 1.00 93.00 92 THR A CA 1
ATOM 700 C C . THR A 1 92 ? 2.932 -7.353 5.033 1.00 93.00 92 THR A C 1
ATOM 702 O O . THR A 1 92 ? 3.298 -8.101 5.938 1.00 93.00 92 THR A O 1
ATOM 705 N N . ASN A 1 93 ? 1.674 -6.915 4.947 1.00 94.12 93 ASN A N 1
ATOM 706 C CA . ASN A 1 93 ? 0.614 -7.338 5.856 1.00 94.12 93 ASN A CA 1
ATOM 707 C C . ASN A 1 93 ? -0.750 -7.349 5.140 1.00 94.12 93 ASN A C 1
ATOM 709 O O . ASN A 1 93 ? -1.452 -6.336 5.155 1.00 94.12 93 ASN A O 1
ATOM 713 N N . PRO A 1 94 ? -1.172 -8.495 4.577 1.00 94.44 94 PRO A N 1
ATOM 714 C CA . PRO A 1 94 ? -2.422 -8.587 3.824 1.00 94.44 94 PRO A CA 1
ATOM 715 C C . PRO A 1 94 ? -3.675 -8.501 4.703 1.00 94.44 94 PRO A C 1
ATOM 717 O O . PRO A 1 94 ? -4.779 -8.393 4.192 1.00 94.44 94 PRO A O 1
ATOM 720 N N . LYS A 1 95 ? -3.546 -8.564 6.034 1.00 94.75 95 LYS A N 1
ATOM 721 C CA . LYS A 1 95 ? -4.705 -8.505 6.936 1.00 94.75 95 LYS A CA 1
ATOM 722 C C . LYS A 1 95 ? -5.164 -7.083 7.239 1.00 94.75 95 LYS A C 1
ATOM 724 O O . LYS A 1 95 ? -6.295 -6.911 7.688 1.00 94.75 95 LYS A O 1
ATOM 729 N N . CYS A 1 96 ? -4.296 -6.092 7.051 1.00 95.62 96 CYS A N 1
ATOM 730 C CA . CYS A 1 96 ? -4.539 -4.708 7.447 1.00 95.62 96 CYS A CA 1
ATOM 731 C C . CYS A 1 96 ? -4.559 -3.794 6.228 1.00 95.62 96 CYS A C 1
ATOM 733 O O . CYS A 1 96 ? -3.837 -4.025 5.263 1.00 95.62 96 CYS A O 1
ATOM 735 N N . SER A 1 97 ? -5.338 -2.721 6.313 1.00 95.88 97 SER A N 1
ATOM 736 C CA . SER A 1 97 ? -5.461 -1.726 5.246 1.00 95.88 97 SER A CA 1
ATOM 737 C C . SER A 1 97 ? -4.408 -0.623 5.301 1.00 95.88 97 SER A C 1
ATOM 739 O O . SER A 1 97 ? -4.214 0.099 4.328 1.00 95.88 97 SER A O 1
ATOM 741 N N . TYR A 1 98 ? -3.739 -0.463 6.445 1.00 95.06 98 TYR A N 1
ATOM 742 C CA . TYR A 1 98 ? -2.748 0.583 6.657 1.00 95.06 98 TYR A CA 1
ATOM 743 C C . TYR A 1 98 ? -1.633 0.108 7.584 1.00 95.06 98 TYR A C 1
ATOM 745 O O . TYR A 1 98 ? -1.889 -0.490 8.632 1.00 95.06 98 TYR A O 1
ATOM 753 N N . ILE A 1 99 ? -0.395 0.415 7.201 1.00 95.56 99 ILE A N 1
ATOM 754 C CA . ILE A 1 99 ? 0.798 0.235 8.026 1.00 95.56 99 ILE A CA 1
ATOM 755 C C . ILE A 1 99 ? 1.397 1.630 8.245 1.00 95.56 99 ILE A C 1
ATOM 757 O O . ILE A 1 99 ? 1.796 2.273 7.270 1.00 95.56 99 ILE A O 1
ATOM 761 N N . PRO A 1 100 ? 1.459 2.135 9.489 1.00 95.12 100 PRO A N 1
ATOM 762 C CA . PRO A 1 100 ? 2.000 3.459 9.753 1.00 95.12 100 PRO A CA 1
ATOM 763 C C . PRO A 1 100 ? 3.522 3.501 9.543 1.00 95.12 100 PRO A C 1
ATOM 765 O O . PRO A 1 100 ? 4.207 2.489 9.725 1.00 95.12 100 PRO A O 1
ATOM 768 N N . PRO A 1 101 ? 4.094 4.682 9.242 1.00 93.69 101 PRO A N 1
ATOM 769 C CA . PRO A 1 101 ? 5.539 4.867 9.255 1.00 93.69 101 PRO A CA 1
ATOM 770 C C . PRO A 1 101 ? 6.068 4.634 10.674 1.00 93.69 101 PRO A C 1
ATOM 772 O O . PRO A 1 101 ? 5.881 5.468 11.563 1.00 93.69 101 PRO A O 1
ATOM 775 N N . CYS A 1 102 ? 6.727 3.493 10.878 1.00 94.75 102 CYS A N 1
ATOM 776 C CA . CYS A 1 102 ? 7.048 2.984 12.206 1.00 94.75 102 CYS A CA 1
ATOM 777 C C . CYS A 1 102 ? 7.869 3.979 13.037 1.00 94.75 102 CYS A C 1
ATOM 779 O O . CYS A 1 102 ?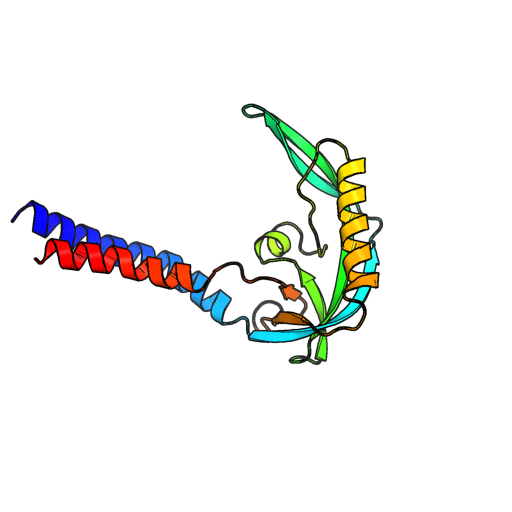 8.975 4.385 12.662 1.00 94.75 102 CYS A O 1
ATOM 781 N N . LYS A 1 103 ? 7.332 4.363 14.195 1.00 95.06 103 LYS A N 1
ATOM 782 C CA . LYS A 1 103 ? 8.012 5.159 15.217 1.00 95.06 103 LYS A CA 1
ATOM 783 C C . LYS A 1 103 ? 8.408 4.270 16.386 1.00 95.06 103 LYS A C 1
ATOM 785 O O . LYS A 1 103 ? 7.825 3.219 16.616 1.00 95.06 103 LYS A O 1
ATOM 790 N N . ARG A 1 104 ? 9.391 4.743 17.155 1.00 94.00 104 ARG A N 1
ATOM 791 C CA . ARG A 1 104 ? 9.862 4.076 18.376 1.00 94.00 104 ARG A CA 1
ATOM 792 C C . ARG A 1 104 ? 8.772 3.948 19.445 1.00 94.00 104 ARG A C 1
ATOM 794 O O . ARG A 1 104 ? 8.770 2.990 20.207 1.00 94.00 104 ARG A O 1
ATOM 801 N N . GLU A 1 105 ? 7.896 4.942 19.544 1.00 95.50 105 GLU A N 1
ATOM 802 C CA . GLU A 1 105 ? 6.826 4.983 20.538 1.00 95.50 105 GLU A CA 1
ATOM 803 C C . GLU A 1 105 ? 5.554 4.352 19.962 1.00 95.50 105 GLU A C 1
ATOM 805 O O . GLU A 1 105 ? 4.985 4.882 19.007 1.00 95.50 105 GLU A O 1
ATOM 810 N N . ASN A 1 106 ? 5.062 3.278 20.592 1.00 95.38 106 ASN A N 1
ATOM 811 C CA . ASN A 1 106 ? 3.807 2.622 20.197 1.00 95.38 106 ASN A CA 1
ATOM 812 C C . ASN A 1 106 ? 2.622 3.605 20.181 1.00 95.38 106 ASN A C 1
ATOM 814 O O . ASN A 1 106 ? 1.742 3.493 19.335 1.00 95.38 106 ASN A O 1
ATOM 818 N N . GLN A 1 107 ? 2.623 4.597 21.080 1.00 96.62 107 GLN A N 1
ATOM 819 C CA . GLN A 1 107 ? 1.581 5.622 21.154 1.00 96.62 107 GLN A CA 1
ATOM 820 C C . GLN A 1 107 ? 1.494 6.454 19.865 1.00 96.62 107 GLN A C 1
ATOM 822 O O . GLN A 1 107 ? 0.402 6.682 19.358 1.00 96.62 107 GLN A O 1
ATOM 827 N N . LYS A 1 108 ? 2.636 6.826 19.273 1.00 96.75 108 LYS A N 1
ATOM 828 C CA . LYS A 1 108 ? 2.666 7.556 17.995 1.00 96.75 108 LYS A CA 1
ATOM 829 C C . LYS A 1 108 ? 2.167 6.696 16.836 1.00 96.75 108 LYS A C 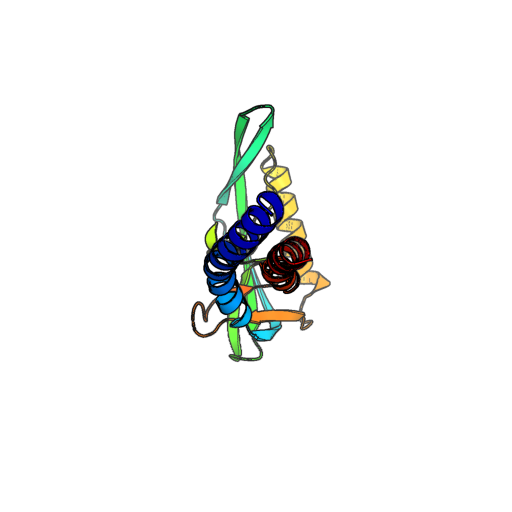1
ATOM 831 O O . LYS A 1 108 ? 1.505 7.203 15.935 1.00 96.75 108 LYS A O 1
ATOM 836 N N . ASN A 1 109 ? 2.464 5.397 16.863 1.00 96.50 109 ASN A N 1
ATOM 837 C CA . ASN A 1 109 ? 1.955 4.463 15.858 1.00 96.50 109 ASN A CA 1
ATOM 838 C C . ASN A 1 109 ? 0.436 4.300 15.982 1.00 96.50 109 ASN A C 1
ATOM 840 O O . ASN A 1 109 ? -0.265 4.345 14.975 1.00 96.50 109 ASN A O 1
ATOM 844 N N . LEU A 1 110 ? -0.073 4.168 17.212 1.00 96.12 110 LEU A N 1
ATOM 845 C CA . LEU A 1 110 ? -1.504 4.135 17.509 1.00 96.12 110 LEU A CA 1
ATOM 846 C C . LEU A 1 110 ? -2.197 5.406 17.008 1.00 96.12 110 LEU A C 1
ATOM 848 O O . LEU A 1 110 ? -3.169 5.303 16.269 1.00 96.12 110 LEU A O 1
ATOM 852 N N . GLU A 1 111 ? -1.683 6.587 17.351 1.00 96.75 111 GLU A N 1
ATOM 853 C CA . GLU A 1 111 ? -2.230 7.873 16.899 1.00 96.75 111 GLU A CA 1
ATOM 854 C C . GLU A 1 111 ? -2.264 7.978 15.370 1.00 96.75 111 GLU A C 1
ATOM 856 O O . GLU A 1 111 ? -3.275 8.389 14.807 1.00 96.75 111 GLU A O 1
ATOM 861 N N . SER A 1 112 ? -1.210 7.532 14.679 1.00 96.56 112 SER A N 1
ATOM 862 C CA . SER A 1 112 ? -1.182 7.496 13.212 1.00 96.56 112 SER A CA 1
ATOM 863 C C . SER A 1 112 ? -2.287 6.609 12.632 1.00 96.56 112 SER A C 1
ATOM 865 O O . SER A 1 112 ? -2.928 6.991 11.654 1.00 96.56 112 SER A O 1
ATOM 867 N N . VAL A 1 113 ? -2.525 5.436 13.229 1.00 95.94 113 VAL A N 1
ATOM 868 C CA . VAL A 1 113 ? -3.592 4.519 12.799 1.00 95.94 113 VAL A CA 1
ATOM 869 C C . VAL A 1 113 ? -4.975 5.095 13.110 1.00 95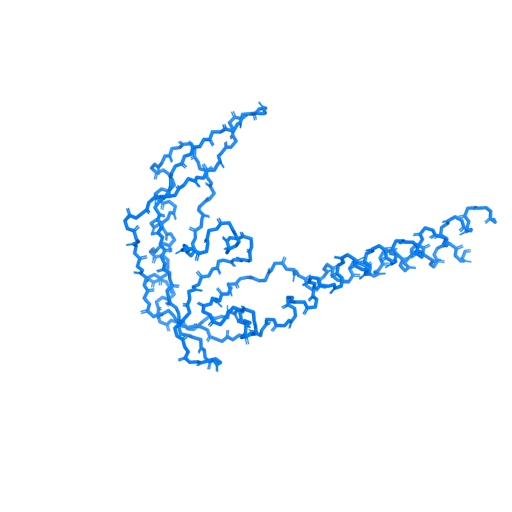.94 113 VAL A C 1
ATOM 871 O O . VAL A 1 113 ? -5.861 5.008 12.266 1.00 95.94 113 VAL A O 1
ATOM 874 N N . MET A 1 114 ? -5.164 5.721 14.275 1.00 94.88 114 MET A N 1
ATOM 875 C CA . MET A 1 114 ? -6.433 6.359 14.653 1.00 94.88 114 MET A CA 1
ATOM 876 C C . MET A 1 114 ? -6.774 7.535 13.737 1.00 94.88 114 MET A C 1
ATOM 878 O O . MET A 1 114 ? -7.907 7.636 13.278 1.00 94.88 114 MET A O 1
ATOM 882 N N . ASN A 1 115 ? -5.795 8.380 13.404 1.00 95.81 115 ASN A N 1
ATOM 883 C CA . ASN A 1 115 ? -5.992 9.491 12.474 1.00 95.81 115 ASN A CA 1
ATOM 884 C C . ASN A 1 115 ? -6.403 8.987 11.087 1.00 95.81 115 ASN A C 1
ATOM 886 O O . ASN A 1 115 ? -7.348 9.499 10.491 1.00 95.81 115 ASN A O 1
ATOM 890 N N . TRP A 1 116 ? -5.731 7.944 10.595 1.00 94.88 116 TRP A N 1
ATOM 891 C CA . TRP A 1 116 ? -6.074 7.322 9.319 1.00 94.88 116 TRP A CA 1
ATOM 892 C C . TRP A 1 116 ? -7.468 6.680 9.361 1.00 94.88 116 TRP A C 1
ATOM 894 O O . TRP A 1 116 ? -8.266 6.852 8.446 1.00 94.88 116 TRP A O 1
ATOM 904 N N . GLN A 1 117 ? -7.817 5.999 10.453 1.00 94.88 117 GLN A N 1
ATOM 905 C CA . GLN A 1 117 ? -9.153 5.440 10.648 1.00 94.88 117 GLN A CA 1
ATOM 906 C C . GLN A 1 117 ? -10.239 6.526 10.639 1.00 94.88 117 GLN A C 1
ATOM 908 O O . GLN A 1 117 ? -11.300 6.317 10.051 1.00 94.88 117 GLN A O 1
ATOM 913 N N . GLN A 1 118 ? -9.983 7.666 11.286 1.00 94.94 118 GLN A N 1
ATOM 914 C CA . GLN A 1 118 ? -10.917 8.786 11.344 1.00 94.94 118 GLN A CA 1
ATOM 915 C C . GLN A 1 118 ? -11.117 9.421 9.964 1.00 94.94 118 GLN A C 1
ATOM 917 O O . GLN A 1 118 ? -12.254 9.665 9.580 1.00 94.94 118 GLN A O 1
ATOM 922 N N . TYR A 1 119 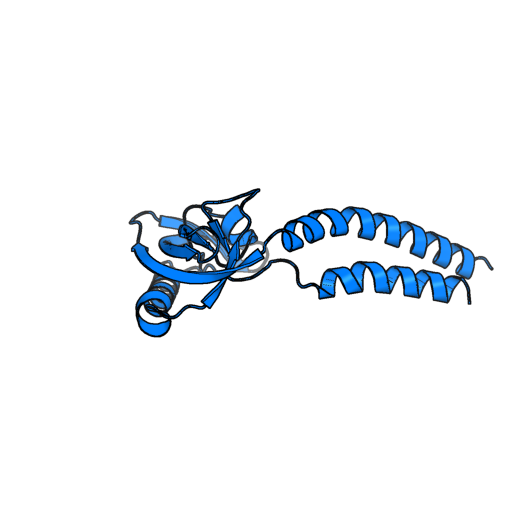? -10.045 9.587 9.182 1.00 94.50 119 TYR A N 1
ATOM 923 C CA . TYR A 1 119 ? -10.104 10.065 7.795 1.00 94.50 119 TYR A CA 1
ATOM 924 C C . TYR A 1 119 ? -11.080 9.245 6.935 1.00 94.50 119 TYR A C 1
ATOM 926 O O . TYR A 1 119 ? -11.962 9.791 6.270 1.00 94.50 119 TYR A O 1
ATOM 934 N N . TRP A 1 120 ? -10.983 7.912 6.999 1.00 94.31 120 TRP A N 1
ATOM 935 C CA . TRP A 1 120 ? -11.870 7.029 6.232 1.00 94.31 120 TRP A CA 1
ATOM 936 C C . TRP A 1 120 ? -13.312 7.014 6.738 1.00 94.31 120 TRP A C 1
ATOM 938 O O . TRP A 1 120 ? -14.225 6.761 5.953 1.00 94.31 120 TRP A O 1
ATOM 948 N N . LYS A 1 121 ? -13.530 7.275 8.030 1.00 91.94 121 LYS A N 1
ATOM 949 C CA . LYS A 1 121 ? -14.873 7.357 8.617 1.00 91.94 121 LYS A CA 1
ATOM 950 C C . LYS A 1 121 ? -15.570 8.680 8.307 1.00 91.94 121 LYS A C 1
ATOM 952 O O . LYS A 1 121 ? -16.735 8.655 7.921 1.00 91.94 121 LYS A O 1
ATOM 957 N N . ASP A 1 122 ? -14.867 9.795 8.474 1.00 91.38 122 ASP A N 1
ATOM 958 C CA . ASP A 1 122 ? -15.471 11.129 8.485 1.00 91.38 122 ASP A CA 1
ATOM 959 C C . ASP A 1 122 ? -15.336 11.853 7.146 1.00 91.38 122 ASP A C 1
ATOM 961 O O . ASP A 1 122 ? -16.278 12.508 6.706 1.00 91.38 122 ASP A O 1
ATOM 965 N N . GLU A 1 123 ? -14.166 11.763 6.508 1.00 87.69 123 GLU A N 1
ATOM 966 C CA . GLU A 1 123 ? -13.823 12.606 5.359 1.00 87.69 123 GLU A CA 1
ATOM 967 C C . GLU A 1 123 ? -14.224 11.946 4.041 1.00 87.69 123 GLU A C 1
ATOM 969 O O . GLU A 1 123 ? -14.923 12.553 3.229 1.00 87.69 123 GLU A O 1
ATOM 974 N N . ILE A 1 124 ? -13.856 10.673 3.855 1.00 87.69 124 ILE A N 1
ATOM 975 C CA . ILE A 1 124 ? -14.329 9.893 2.705 1.00 87.69 124 ILE A CA 1
ATOM 976 C C . ILE A 1 124 ? -15.779 9.460 2.918 1.00 87.69 124 ILE A C 1
ATOM 978 O O . ILE A 1 124 ? -16.625 9.691 2.053 1.00 87.69 124 ILE A O 1
ATOM 982 N N . GLY A 1 125 ? -16.086 8.845 4.066 1.00 83.38 125 GLY A N 1
ATOM 983 C CA . GLY A 1 125 ? -17.436 8.396 4.402 1.00 83.38 125 GLY A CA 1
ATOM 984 C C . GLY A 1 125 ? -18.051 7.553 3.279 1.00 83.38 125 GLY A C 1
ATOM 985 O O . GLY A 1 125 ? -17.584 6.459 2.986 1.00 83.38 125 GLY A O 1
ATOM 986 N N . SER A 1 126 ? -19.098 8.064 2.625 1.00 80.94 126 SER A N 1
ATOM 987 C CA . SER A 1 126 ? -19.778 7.387 1.504 1.00 80.94 126 SER A CA 1
ATOM 988 C C . SER A 1 126 ? -19.391 7.912 0.115 1.00 80.94 126 SER A C 1
ATOM 990 O O . SER A 1 126 ? -20.025 7.539 -0.872 1.00 80.94 126 SER A O 1
ATOM 992 N N . GLN A 1 127 ? -18.395 8.793 0.014 1.00 90.56 127 GLN A N 1
ATOM 993 C CA . GLN A 1 127 ? -17.967 9.343 -1.269 1.00 90.56 127 GLN A CA 1
ATOM 994 C C . GLN A 1 127 ? -17.224 8.279 -2.093 1.00 90.56 127 GLN A C 1
ATOM 996 O O . GLN A 1 127 ? -16.372 7.567 -1.553 1.00 90.56 127 GLN A O 1
ATOM 1001 N N . PRO A 1 128 ? -17.534 8.149 -3.397 1.00 93.00 128 PRO A N 1
ATOM 1002 C CA . PRO A 1 128 ? -16.781 7.273 -4.277 1.00 93.00 128 PRO A CA 1
ATOM 1003 C C . PRO A 1 128 ? -15.396 7.858 -4.560 1.00 93.00 128 PRO A C 1
ATOM 1005 O O . PRO A 1 128 ? -15.247 9.062 -4.766 1.00 93.00 128 PRO A O 1
ATOM 1008 N N . PHE A 1 129 ? -14.393 6.989 -4.619 1.00 93.81 129 PHE A N 1
ATOM 1009 C CA . PHE A 1 129 ? -13.019 7.338 -4.968 1.00 93.81 129 PHE A CA 1
ATOM 1010 C C . PHE A 1 129 ? -12.444 6.329 -5.964 1.00 93.81 129 PHE A C 1
ATOM 1012 O O . PHE A 1 129 ? -12.921 5.196 -6.067 1.00 93.81 129 PHE A O 1
ATOM 1019 N N . THR A 1 130 ? -11.410 6.735 -6.696 1.00 93.06 130 THR A N 1
ATOM 1020 C CA . THR A 1 130 ? -10.732 5.854 -7.650 1.00 93.06 130 THR A CA 1
ATOM 1021 C C . THR A 1 130 ? -9.866 4.838 -6.914 1.00 93.06 130 THR A C 1
ATOM 1023 O O . THR A 1 130 ? -9.005 5.210 -6.120 1.00 93.06 130 THR A O 1
ATOM 1026 N N . CYS A 1 131 ? -10.070 3.562 -7.214 1.00 93.06 131 CYS A N 1
ATOM 1027 C CA . CYS A 1 131 ? -9.293 2.434 -6.717 1.00 93.06 131 CYS A CA 1
ATOM 1028 C C . CYS A 1 131 ? -8.864 1.538 -7.885 1.00 93.06 131 CYS A C 1
ATOM 1030 O O . CYS A 1 131 ? -9.378 1.655 -8.999 1.00 93.06 131 CYS A O 1
ATOM 1032 N N . TYR A 1 132 ? -7.931 0.629 -7.631 1.00 91.19 132 TYR A N 1
ATOM 1033 C CA . TYR A 1 132 ? -7.416 -0.310 -8.618 1.00 91.19 132 TYR A CA 1
ATOM 1034 C C . TYR A 1 132 ? -7.722 -1.736 -8.192 1.00 91.19 132 TYR A C 1
ATOM 1036 O O . TYR A 1 132 ? -7.398 -2.155 -7.080 1.00 91.19 132 TYR A O 1
ATOM 1044 N N . PHE A 1 133 ? -8.365 -2.474 -9.089 1.00 89.06 133 PHE A N 1
ATOM 1045 C CA . PHE A 1 133 ? -8.854 -3.822 -8.842 1.00 89.06 133 PHE A CA 1
ATOM 1046 C C . PHE A 1 133 ? -8.290 -4.796 -9.873 1.00 89.06 133 PHE A C 1
ATOM 1048 O O . PHE A 1 133 ? -8.304 -4.508 -11.068 1.00 89.06 133 PHE A O 1
ATOM 1055 N N . ASN A 1 134 ? -7.832 -5.969 -9.429 1.00 87.19 134 ASN A N 1
ATOM 1056 C CA . ASN A 1 134 ? -7.365 -7.029 -10.320 1.00 87.19 134 ASN A CA 1
ATOM 1057 C C . ASN A 1 134 ? -8.094 -8.350 -10.036 1.00 87.19 134 ASN A C 1
ATOM 1059 O O . ASN A 1 134 ? -7.678 -9.148 -9.194 1.00 87.19 134 ASN A O 1
ATOM 1063 N N . GLN A 1 135 ? -9.149 -8.608 -10.812 1.00 81.00 135 GLN A N 1
ATOM 1064 C CA . GLN A 1 135 ? -10.001 -9.794 -10.670 1.00 81.00 135 GLN A CA 1
ATOM 1065 C C . GLN A 1 135 ? -9.277 -11.137 -10.843 1.00 81.00 135 GLN A C 1
ATOM 1067 O O . GLN A 1 135 ? -9.737 -12.149 -10.323 1.00 81.00 135 GLN A O 1
ATOM 1072 N N . PHE A 1 136 ? -8.174 -11.176 -11.596 1.00 78.69 136 PHE A N 1
ATOM 1073 C CA . PHE A 1 136 ? -7.519 -12.435 -11.963 1.00 78.69 136 PHE A CA 1
ATOM 1074 C C . PHE A 1 136 ? -6.518 -12.913 -10.917 1.00 78.69 136 PHE A C 1
ATOM 1076 O O . PHE A 1 136 ? -6.229 -14.106 -10.851 1.00 78.69 136 PHE A O 1
ATOM 1083 N N . GLN A 1 137 ? -5.972 -11.988 -10.130 1.00 79.25 137 GLN A N 1
ATOM 1084 C CA . GLN A 1 137 ? -4.947 -12.302 -9.141 1.00 79.25 137 GLN A CA 1
ATOM 1085 C C . GLN A 1 137 ? -5.507 -12.249 -7.723 1.00 79.25 137 GLN A C 1
ATOM 1087 O O . GLN A 1 137 ? -5.304 -13.196 -6.965 1.00 79.25 137 GLN A O 1
ATOM 1092 N N . ARG A 1 138 ? -6.213 -11.165 -7.369 1.00 84.06 138 ARG A N 1
ATOM 1093 C CA . ARG A 1 138 ? -6.729 -10.929 -6.015 1.00 84.06 138 ARG A CA 1
ATOM 1094 C C . ARG A 1 138 ? -8.117 -10.280 -6.051 1.00 84.06 138 ARG A C 1
ATOM 1096 O O . ARG A 1 138 ? -8.226 -9.062 -5.963 1.00 84.06 138 ARG A O 1
ATOM 1103 N N . PRO A 1 139 ? -9.188 -11.083 -6.177 1.00 85.94 139 PRO A N 1
ATOM 1104 C CA . PRO A 1 139 ? -10.554 -10.568 -6.271 1.00 85.94 139 PRO A CA 1
ATOM 1105 C C . PRO A 1 139 ? -11.097 -9.987 -4.951 1.00 85.94 139 PRO A C 1
ATOM 1107 O O . PRO A 1 139 ? -12.113 -9.294 -4.970 1.00 85.94 139 PRO A O 1
ATOM 1110 N N . ASP A 1 140 ? -10.436 -10.260 -3.824 1.00 91.62 140 ASP A N 1
ATOM 1111 C CA . ASP A 1 140 ? -10.864 -9.818 -2.491 1.00 91.62 140 ASP A CA 1
ATOM 1112 C C . ASP A 1 140 ? -10.127 -8.5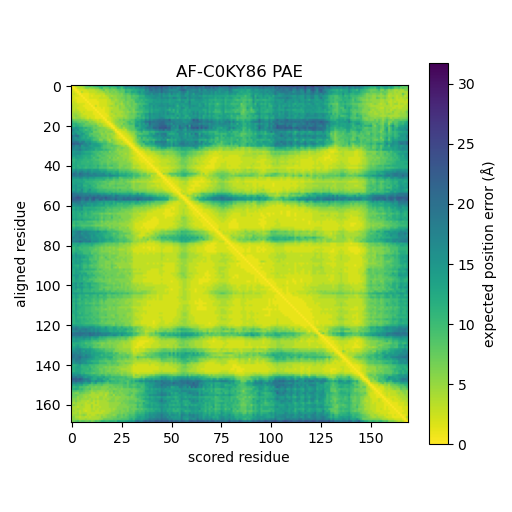58 -2.002 1.00 91.62 140 ASP A C 1
ATOM 1114 O O . ASP A 1 140 ? -10.477 -8.022 -0.951 1.00 91.62 140 ASP A O 1
ATOM 1118 N N . ASP A 1 141 ? -9.150 -8.059 -2.768 1.00 93.06 141 ASP A N 1
ATOM 1119 C CA . ASP A 1 141 ? -8.300 -6.922 -2.408 1.00 93.06 141 ASP A CA 1
ATOM 1120 C C . ASP A 1 141 ? -8.410 -5.804 -3.460 1.00 93.06 141 ASP A C 1
ATOM 1122 O O . ASP A 1 141 ? -8.522 -6.057 -4.662 1.00 93.06 141 ASP A O 1
ATOM 1126 N N . VAL A 1 142 ? -8.333 -4.548 -3.019 1.00 94.19 142 VAL A N 1
ATOM 1127 C CA . VAL A 1 142 ? -8.229 -3.374 -3.900 1.00 94.19 142 VAL A CA 1
ATOM 1128 C C . VAL A 1 142 ? -7.138 -2.427 -3.424 1.00 94.19 142 VAL A C 1
ATOM 1130 O O . VAL A 1 142 ? -6.905 -2.276 -2.225 1.00 94.19 142 VAL A O 1
ATOM 1133 N N . LEU A 1 143 ? -6.484 -1.757 -4.370 1.00 93.44 143 LEU A N 1
ATOM 1134 C CA . LEU A 1 143 ? -5.387 -0.831 -4.104 1.00 93.44 143 LEU A CA 1
ATOM 1135 C C . LEU A 1 143 ? -5.843 0.622 -4.275 1.00 93.44 143 LEU A C 1
ATOM 1137 O O . LEU A 1 143 ? -6.578 0.944 -5.209 1.00 93.44 143 LEU A O 1
ATOM 1141 N N . LEU A 1 144 ? -5.384 1.514 -3.402 1.00 93.00 144 LEU A N 1
ATOM 1142 C CA . LEU A 1 144 ? -5.605 2.956 -3.530 1.00 93.00 144 LEU A CA 1
ATOM 1143 C C . LEU A 1 144 ? -4.653 3.576 -4.561 1.00 93.00 144 LEU A C 1
ATOM 1145 O O . LEU A 1 144 ? -5.056 4.399 -5.382 1.00 93.00 144 LEU A O 1
ATOM 1149 N N . HIS A 1 145 ? -3.391 3.154 -4.536 1.00 88.56 145 HIS A N 1
ATOM 1150 C CA . HIS A 1 145 ? -2.342 3.611 -5.437 1.00 88.56 145 HIS A CA 1
ATOM 1151 C C . HIS A 1 145 ? -1.722 2.427 -6.182 1.00 88.56 145 HIS A C 1
ATOM 1153 O O . HIS A 1 145 ? -1.569 1.338 -5.627 1.00 88.56 145 HIS A O 1
ATOM 1159 N N . ARG A 1 146 ? -1.345 2.652 -7.445 1.00 82.31 146 ARG A N 1
ATOM 1160 C CA . ARG A 1 146 ? -0.511 1.705 -8.195 1.00 82.31 146 ARG A CA 1
ATOM 1161 C C . ARG A 1 146 ? 0.939 1.853 -7.757 1.00 82.31 146 ARG A C 1
ATOM 1163 O O . ARG A 1 146 ? 1.381 2.949 -7.419 1.00 82.31 146 ARG A O 1
ATOM 1170 N N . THR A 1 147 ? 1.673 0.750 -7.770 1.00 71.00 147 THR A N 1
ATOM 1171 C CA . THR A 1 147 ? 3.098 0.730 -7.419 1.00 71.00 147 THR A CA 1
ATOM 1172 C C . THR A 1 147 ? 3.996 1.266 -8.520 1.00 71.00 147 THR A C 1
ATOM 1174 O O . THR A 1 147 ? 5.027 1.868 -8.222 1.00 71.00 147 THR A O 1
ATOM 1177 N N . HIS A 1 148 ? 3.627 1.052 -9.783 1.00 67.00 148 HIS A N 1
ATOM 1178 C CA . HIS A 1 148 ? 4.417 1.491 -10.918 1.00 67.00 148 HIS A CA 1
ATOM 1179 C C . HIS A 1 148 ? 3.694 2.608 -11.653 1.00 67.00 148 HIS A C 1
ATOM 1181 O O . HIS A 1 148 ? 2.645 2.412 -12.266 1.00 67.00 148 HIS A O 1
ATOM 1187 N N . ASP A 1 149 ? 4.306 3.787 -11.638 1.00 62.28 149 ASP A N 1
ATOM 1188 C CA . ASP A 1 149 ? 3.911 4.845 -12.550 1.00 62.28 149 ASP A CA 1
ATOM 1189 C C . ASP A 1 149 ? 4.282 4.452 -13.985 1.00 62.28 149 ASP A C 1
ATOM 1191 O O . ASP A 1 149 ? 5.377 3.953 -14.264 1.00 62.28 149 ASP A O 1
ATOM 1195 N N . GLU A 1 150 ? 3.397 4.763 -14.930 1.00 64.62 150 GLU A N 1
ATOM 1196 C CA . GLU A 1 150 ? 3.591 4.538 -16.370 1.00 64.62 150 GLU A CA 1
ATOM 1197 C C . GLU A 1 150 ? 4.888 5.195 -16.899 1.00 64.62 150 GLU A C 1
ATOM 1199 O O . GLU A 1 150 ? 5.470 4.763 -17.896 1.00 64.62 150 GLU A O 1
ATOM 1204 N N . ILE A 1 151 ? 5.413 6.200 -16.188 1.00 70.00 151 ILE A N 1
ATOM 1205 C CA . ILE A 1 151 ? 6.680 6.873 -16.500 1.00 70.00 151 ILE A CA 1
ATOM 1206 C C . ILE A 1 151 ? 7.910 5.971 -16.318 1.00 70.00 151 ILE A C 1
ATOM 1208 O O . ILE A 1 151 ? 8.920 6.150 -17.002 1.00 70.00 151 ILE A O 1
ATOM 1212 N N . VAL A 1 152 ? 7.840 4.972 -15.434 1.00 70.06 152 VAL A N 1
ATOM 1213 C CA . VAL A 1 152 ? 8.948 4.036 -15.208 1.00 70.06 152 VAL A CA 1
ATOM 1214 C C . VAL A 1 152 ? 9.145 3.149 -16.436 1.00 70.06 152 VAL A C 1
ATOM 1216 O O . VAL A 1 152 ? 10.280 2.923 -16.860 1.00 70.06 152 VAL A O 1
ATOM 1219 N N . LEU A 1 153 ? 8.045 2.745 -17.080 1.00 71.00 153 LEU A N 1
ATOM 1220 C CA . LEU A 1 153 ? 8.078 2.060 -18.371 1.00 71.00 153 LEU A CA 1
ATOM 1221 C C . LEU A 1 153 ? 8.699 2.937 -19.460 1.00 71.00 153 LEU A C 1
ATOM 1223 O O . LEU A 1 153 ? 9.532 2.461 -20.226 1.00 71.00 153 LEU A O 1
ATOM 1227 N N . LEU A 1 154 ? 8.357 4.226 -19.516 1.00 74.38 154 LEU A N 1
ATOM 1228 C CA . LEU A 1 154 ? 8.960 5.138 -20.490 1.00 74.38 154 LEU A CA 1
ATOM 1229 C C . LEU A 1 154 ? 10.484 5.209 -20.314 1.00 74.38 154 LEU A C 1
ATOM 1231 O O . LEU A 1 154 ? 11.229 5.046 -21.280 1.00 74.38 154 LEU A O 1
ATOM 1235 N N . HIS A 1 155 ? 10.959 5.411 -19.084 1.00 75.25 155 HIS A N 1
ATOM 1236 C CA . HIS A 1 155 ? 12.391 5.490 -18.796 1.00 75.25 155 HIS A CA 1
ATOM 1237 C C . HIS A 1 155 ? 13.129 4.172 -19.060 1.00 75.25 155 HIS A C 1
ATOM 1239 O O . HIS A 1 155 ? 14.269 4.204 -19.526 1.00 75.25 155 HIS A O 1
ATOM 1245 N N . CYS A 1 156 ? 12.472 3.033 -18.833 1.00 76.75 156 CYS A N 1
ATOM 1246 C CA . CYS A 1 156 ? 12.985 1.698 -19.131 1.00 76.75 156 CYS A CA 1
ATOM 1247 C C . CYS A 1 156 ? 13.413 1.549 -20.606 1.00 76.75 156 CYS A C 1
ATOM 1249 O O . CYS A 1 156 ? 14.478 0.997 -20.882 1.00 76.75 156 CYS A O 1
ATOM 1251 N N . PHE A 1 157 ? 12.643 2.107 -21.550 1.00 78.25 157 PHE A N 1
ATOM 1252 C CA . PHE A 1 157 ? 12.959 2.050 -22.986 1.00 78.25 157 PHE A CA 1
ATOM 1253 C C . PHE A 1 157 ? 13.754 3.258 -23.494 1.00 78.25 157 PHE A C 1
ATOM 1255 O O . PHE A 1 157 ? 14.596 3.114 -24.383 1.00 78.25 157 PHE A O 1
ATOM 1262 N N . LEU A 1 158 ? 13.519 4.446 -22.931 1.00 84.69 158 LEU A N 1
ATOM 1263 C CA . LEU A 1 158 ? 14.106 5.697 -23.409 1.00 84.69 158 LEU A CA 1
ATOM 1264 C C . LEU A 1 158 ? 15.631 5.723 -23.252 1.00 84.69 158 LEU A C 1
ATOM 1266 O O . LEU A 1 158 ? 16.335 6.040 -24.207 1.00 84.69 158 LEU A O 1
ATOM 1270 N N . TRP A 1 159 ? 16.162 5.376 -22.076 1.00 85.25 159 TRP A N 1
ATOM 1271 C CA . TRP A 1 159 ? 17.604 5.473 -21.810 1.00 85.25 159 TRP A CA 1
ATOM 1272 C C . TRP A 1 159 ? 18.449 4.495 -22.639 1.00 85.25 159 TRP A C 1
ATOM 1274 O O . TRP A 1 159 ? 19.452 4.927 -23.221 1.00 85.25 159 TRP A O 1
ATOM 1284 N N . PRO A 1 160 ? 18.068 3.210 -22.781 1.00 85.50 160 PRO A N 1
ATOM 1285 C CA . PRO A 1 160 ? 18.760 2.304 -23.693 1.00 85.50 160 PRO A CA 1
ATOM 1286 C C . PRO A 1 160 ? 18.692 2.752 -25.153 1.00 85.50 160 PRO A C 1
ATOM 1288 O O . PRO A 1 160 ? 19.691 2.648 -25.862 1.00 85.50 160 PRO A O 1
ATOM 1291 N N . LEU A 1 161 ? 17.546 3.288 -25.597 1.00 84.25 161 LEU A N 1
ATOM 1292 C CA . LEU A 1 161 ? 17.376 3.783 -26.962 1.00 84.25 161 LEU A CA 1
ATOM 1293 C C . LEU A 1 161 ? 18.274 4.995 -27.228 1.00 84.25 161 LEU A C 1
ATOM 1295 O O . LEU A 1 161 ? 18.968 5.028 -28.239 1.00 84.25 161 LEU A O 1
ATOM 1299 N N . VAL A 1 162 ? 18.320 5.957 -26.303 1.00 88.19 162 VAL A N 1
ATOM 1300 C CA . VAL A 1 162 ? 19.234 7.108 -26.377 1.00 88.19 162 VAL A CA 1
ATOM 1301 C C . VAL A 1 162 ? 20.690 6.635 -26.425 1.00 88.19 162 VAL A C 1
ATOM 1303 O O . VAL A 1 162 ? 21.449 7.097 -27.272 1.00 88.19 162 VAL A O 1
ATOM 1306 N N . THR A 1 163 ? 21.074 5.671 -25.582 1.00 86.62 163 THR A N 1
ATOM 1307 C CA . THR A 1 163 ? 22.436 5.103 -25.568 1.00 86.62 163 THR A CA 1
ATOM 1308 C C . THR A 1 163 ? 22.791 4.440 -26.900 1.00 86.62 163 THR A C 1
ATOM 1310 O O . THR A 1 163 ? 23.885 4.643 -27.425 1.00 86.62 163 THR A O 1
ATOM 1313 N N . PHE A 1 164 ? 21.851 3.687 -27.474 1.00 85.94 164 PHE A N 1
ATOM 1314 C CA . PHE A 1 164 ? 22.014 3.050 -28.776 1.00 85.94 164 PHE A CA 1
ATOM 1315 C C . PHE A 1 164 ? 22.180 4.087 -29.893 1.00 85.94 164 PHE A C 1
ATOM 1317 O O . PHE A 1 164 ? 23.133 4.005 -30.662 1.00 85.94 164 PHE A O 1
ATOM 1324 N N . VAL A 1 165 ? 21.301 5.092 -29.947 1.00 87.75 165 VAL A N 1
ATOM 1325 C CA . VAL A 1 165 ? 21.337 6.169 -30.946 1.00 87.75 165 VAL A CA 1
ATOM 1326 C C . VAL A 1 165 ? 22.662 6.933 -30.875 1.00 87.75 165 VAL A C 1
ATOM 1328 O O . VAL A 1 165 ? 23.318 7.104 -31.897 1.00 87.75 165 VAL A O 1
ATOM 1331 N N . VAL A 1 166 ? 23.110 7.314 -29.676 1.00 89.56 166 VAL A N 1
ATOM 1332 C CA . VAL A 1 166 ? 24.403 7.993 -29.464 1.00 89.56 166 VAL A CA 1
ATOM 1333 C C . VAL A 1 166 ? 25.600 7.103 -29.815 1.00 89.56 166 VAL A C 1
ATOM 1335 O O . VAL A 1 166 ? 26.654 7.613 -30.163 1.00 89.56 166 VAL A O 1
ATOM 1338 N N . GLY A 1 167 ? 25.476 5.778 -29.724 1.00 82.81 167 GLY A N 1
ATOM 1339 C CA . GLY A 1 167 ? 26.528 4.857 -30.160 1.00 82.81 167 GLY A CA 1
ATOM 1340 C C . GLY A 1 167 ? 26.622 4.690 -31.681 1.00 82.81 167 GLY A C 1
ATOM 1341 O O . GLY A 1 167 ? 27.688 4.324 -32.184 1.00 82.81 167 GLY A O 1
ATOM 1342 N N . VAL A 1 168 ? 25.513 4.923 -32.392 1.00 83.44 168 VAL A N 1
ATOM 1343 C CA . VAL A 1 168 ? 25.406 4.843 -33.858 1.00 83.44 168 VAL A CA 1
ATOM 1344 C C . VAL A 1 168 ? 25.860 6.138 -34.537 1.00 83.44 168 VAL A C 1
ATOM 1346 O O . VAL A 1 168 ? 26.498 6.058 -35.589 1.00 83.44 168 VAL A O 1
ATOM 1349 N N . PHE A 1 169 ? 25.522 7.295 -33.958 1.00 81.06 169 PHE A N 1
ATOM 1350 C CA . PHE A 1 169 ? 25.956 8.621 -34.421 1.00 81.06 169 PHE A CA 1
ATOM 1351 C C . PHE A 1 169 ? 27.387 8.955 -33.976 1.00 81.06 169 PHE A C 1
ATOM 1353 O O . PHE A 1 169 ? 28.094 9.619 -34.768 1.00 81.06 169 PHE A O 1
#

Radius of gyration: 21.32 Å; Cα contacts (8 Å, |Δi|>4): 292; chains: 1; bounding box: 56×25×56 Å

pLDDT: mean 87.61, std 8.91, range [62.28, 96.94]

Sequence (169 aa):
IRLGLFLIISGVVSLFIFGFCWLSPALQDLQATAANCTVLSVQQIGEVFECTFTCGADCRGTSQYPCVQVYVNNSESNSRALLHSDEHQLLTNPKCSYIPPCKRENQKNLESVMNWQQYWKDEIGSQPFTCYFNQFQRPDDVLLHRTHDEIVLLHCFLWPLVTFVVGVF

Secondary structure (DSSP, 8-state):
-HHHHHHHHHHHHHHHHHHHHHHHHHHHHHTSEEEEEEEEEEEEEEEEEEEEEEEETTEEEEEEEEEEEEEEEETTT--EEEEES-HHHHHH-TT-S------SSHHHHHHHHHHHHHIIIIIITT--EEEEEETTTEEEEEESS-SS-HHHHHHHHHHHHHHHHHHH-

Foldseek 3Di:
DVQLVVLQVVLVVLLVVLVVPPVVVVVVLVLWDKWWKWWPDKDWDQDKDWDWDADDVPDIDIEIATAIWTWIQTPVVSDTATEAAEVVRCVVPVRGRDADPDDPDRVVRHVRVVVVSVCSCPVRNGPIDIWIARCPPCRRYIHNDYPDDPVSVVVSNVVSVVSNVVSVD

Mean predicted aligned error: 7.77 Å